Protein AF-A0A936VTV7-F1 (afdb_monomer)

Radius of gyration: 18.64 Å; Cα contacts (8 Å, |Δi|>4): 207; chains: 1; bounding box: 40×22×55 Å

Sequence (95 aa):
MFNGNSQLEIGSQFVGPGFIHPGAFGLRNDVWRKDARWIQQLNGNKLKLTGKYITERDNFSDAKSITTNMNQYGVDVDLNYSKFPQTRIMYYVSI

Mean predicted aligned error: 9.47 Å

Secondary structure (DSSP, 8-state):
----EEEEEEEEEEE-TT---TT-TTS---EEEEEEEEEEEETTTTEEEEEEEEEEEE--STTSS--EEEEEEEEEEEE--TTS--EEEEEEEE-

Foldseek 3Di:
DKPKDKDKDKDWDWQPPDPDDVVDVPDFRTKIKIKIKIWMATDNNQKIKIKIKMWMWTDPDPPDPDIDIKIKIKIKIWGDDPVDPIDIDIDMDMD

Nearest PDB structures (foldseek):
  4akr-assembly2_D  TM=4.094E-01  e=4.338E-01  Dictyostelium discoideum AX2
  3nb3-assembly1_A  TM=5.261E-01  e=3.598E+00  Escherichia coli K-12
  2hdf-assembly1_A  TM=6.043E-01  e=6.407E+00  Escherichia coli
  6oqh-assembly1_A  TM=4.944E-01  e=8.280E+00  Escherichia coli K-12

pLDDT: mean 79.79, std 16.38, range [46.16, 95.5]

Solvent-accessible surface area (backbone atoms only — not comparable to full-atom values): 5392 Å² total; per-residue (Å²): 133,85,56,58,51,76,46,80,46,76,49,74,49,76,42,56,85,78,63,76,48,96,90,46,88,87,59,93,39,20,38,44,36,39,39,40,36,40,38,40,29,31,72,81,61,29,38,34,42,33,44,38,39,36,41,38,38,37,47,77,54,88,89,50,97,68,67,48,74,42,40,36,43,33,44,36,44,36,40,44,46,101,92,50,77,71,45,73,49,77,48,76,51,76,86

Structure (mmCIF, N/CA/C/O backbone):
data_AF-A0A936VTV7-F1
#
_entry.id   AF-A0A936VTV7-F1
#
loop_
_atom_site.group_PDB
_atom_site.id
_atom_site.type_symbol
_atom_site.label_atom_id
_atom_site.label_alt_id
_atom_site.label_comp_id
_atom_site.label_asym_id
_atom_site.label_entity_id
_atom_site.label_seq_id
_atom_site.pdbx_PDB_ins_code
_atom_site.Cartn_x
_atom_site.Cartn_y
_atom_site.Cartn_z
_atom_site.occupancy
_atom_site.B_iso_or_equiv
_atom_site.auth_seq_id
_atom_site.auth_comp_id
_atom_site.auth_asym_id
_atom_site.auth_atom_id
_atom_site.pdbx_PDB_model_num
ATOM 1 N N . MET A 1 1 ? -9.152 -11.215 25.231 1.00 48.03 1 MET A N 1
ATOM 2 C CA . MET A 1 1 ? -8.728 -11.696 23.899 1.00 48.03 1 MET A CA 1
ATOM 3 C C . MET A 1 1 ? -9.182 -10.674 22.871 1.00 48.03 1 MET A C 1
ATOM 5 O O . MET A 1 1 ? -10.379 -10.443 22.762 1.00 48.03 1 MET A O 1
ATOM 9 N N . PHE A 1 2 ? -8.259 -9.985 22.199 1.00 55.19 2 PHE A N 1
ATOM 10 C CA . PHE A 1 2 ? -8.620 -9.077 21.108 1.00 55.19 2 PHE A CA 1
ATOM 11 C C . PHE A 1 2 ? -8.935 -9.926 19.871 1.00 55.19 2 PHE A C 1
ATOM 13 O O . PHE A 1 2 ? -8.030 -10.518 19.293 1.00 55.19 2 PHE A O 1
ATOM 20 N N . ASN A 1 3 ? -10.211 -10.017 19.487 1.00 67.38 3 ASN A N 1
ATOM 21 C CA . ASN A 1 3 ? -10.601 -10.619 18.211 1.00 67.38 3 ASN A CA 1
ATOM 22 C C . ASN A 1 3 ? -10.186 -9.666 17.089 1.00 67.38 3 ASN A C 1
ATOM 24 O O . ASN A 1 3 ? -10.860 -8.662 16.830 1.00 67.38 3 ASN A O 1
ATOM 28 N N . GLY A 1 4 ? -9.044 -9.966 16.477 1.00 78.00 4 GLY A N 1
ATOM 29 C CA . GLY A 1 4 ? -8.524 -9.262 15.317 1.00 78.00 4 GLY A CA 1
ATOM 30 C C . GLY A 1 4 ? -8.385 -10.196 14.122 1.00 78.00 4 GLY A C 1
ATOM 31 O O . GLY A 1 4 ? -8.074 -11.371 14.292 1.00 78.00 4 GLY A O 1
ATOM 32 N N . ASN A 1 5 ? -8.623 -9.665 12.924 1.00 88.88 5 ASN A N 1
ATOM 33 C CA . ASN A 1 5 ? -8.340 -10.342 11.662 1.00 88.88 5 ASN A CA 1
ATOM 34 C C . ASN A 1 5 ? -7.273 -9.543 10.911 1.00 88.88 5 ASN A C 1
ATOM 36 O O . ASN A 1 5 ? -7.369 -8.317 10.822 1.00 88.88 5 ASN A O 1
ATOM 40 N N . SER A 1 6 ? -6.266 -10.233 10.396 1.00 91.75 6 SER A N 1
ATOM 41 C CA . SER A 1 6 ? -5.150 -9.651 9.661 1.00 91.75 6 SER A CA 1
ATOM 42 C C . SER A 1 6 ? -5.131 -10.255 8.267 1.00 91.75 6 SER A C 1
ATOM 44 O O . SER A 1 6 ? -5.078 -11.473 8.120 1.00 91.75 6 SER A O 1
ATOM 46 N N . GLN A 1 7 ? -5.140 -9.409 7.245 1.00 93.00 7 GLN A N 1
ATOM 47 C CA . GLN A 1 7 ? -5.059 -9.826 5.854 1.00 93.00 7 GLN A CA 1
ATOM 48 C C . GLN A 1 7 ? -3.914 -9.088 5.168 1.00 93.00 7 GLN A C 1
ATOM 50 O O . GLN A 1 7 ? -3.794 -7.867 5.265 1.00 93.00 7 GLN A O 1
ATOM 55 N N . LEU A 1 8 ? -3.074 -9.840 4.462 1.00 93.06 8 LEU A N 1
ATOM 56 C CA . LEU A 1 8 ? -2.049 -9.306 3.578 1.00 93.06 8 LEU A CA 1
ATOM 57 C C . LEU A 1 8 ? -2.427 -9.664 2.144 1.00 93.06 8 LEU A C 1
ATOM 59 O O . LEU A 1 8 ? -2.681 -10.825 1.833 1.00 93.06 8 LEU A O 1
ATOM 63 N N . GLU A 1 9 ? -2.458 -8.665 1.279 1.00 92.81 9 GLU A N 1
ATOM 64 C CA . GLU A 1 9 ? -2.679 -8.818 -0.148 1.00 92.81 9 GLU A CA 1
ATOM 65 C C . GLU A 1 9 ? -1.471 -8.275 -0.894 1.00 92.81 9 GLU A C 1
ATOM 67 O O . GLU A 1 9 ? -0.991 -7.173 -0.619 1.00 92.81 9 GLU A O 1
ATOM 72 N N . ILE A 1 10 ? -0.983 -9.052 -1.850 1.00 93.25 10 ILE A N 1
ATOM 73 C CA . ILE A 1 10 ? 0.124 -8.668 -2.714 1.00 93.25 10 ILE A CA 1
ATOM 74 C C . ILE A 1 10 ? -0.357 -8.868 -4.145 1.00 93.25 10 ILE A C 1
ATOM 76 O O . ILE A 1 10 ? -0.879 -9.927 -4.487 1.00 93.25 10 ILE A O 1
ATOM 80 N N . GLY A 1 11 ? -0.202 -7.837 -4.964 1.00 90.94 11 GLY A N 1
ATOM 81 C CA . GLY A 1 11 ? -0.556 -7.830 -6.372 1.00 90.94 11 GLY A CA 1
ATOM 82 C C . GLY A 1 11 ? 0.629 -7.393 -7.217 1.00 90.94 11 GLY A C 1
ATOM 83 O O . GLY A 1 11 ? 1.473 -6.603 -6.794 1.00 90.94 11 GLY A O 1
ATOM 84 N N . SER A 1 12 ? 0.691 -7.901 -8.440 1.00 88.69 12 SER A N 1
ATOM 85 C CA . SER A 1 12 ? 1.547 -7.333 -9.471 1.00 88.69 12 SER A CA 1
ATOM 86 C C . SER A 1 12 ? 0.760 -7.257 -10.763 1.00 88.69 12 SER A C 1
ATOM 88 O O . SER A 1 12 ? 0.052 -8.194 -11.126 1.00 88.69 12 SER A O 1
ATOM 90 N N . GLN A 1 13 ? 0.884 -6.124 -11.436 1.00 84.00 13 GLN A N 1
ATOM 91 C CA . GLN A 1 13 ? 0.298 -5.878 -12.735 1.00 84.00 13 GLN A CA 1
ATOM 92 C C . GLN A 1 13 ? 1.418 -5.484 -13.689 1.00 84.00 13 GLN A C 1
ATOM 94 O O . GLN A 1 13 ? 2.266 -4.653 -13.370 1.00 84.00 13 GLN A O 1
ATOM 99 N N . PHE A 1 14 ? 1.426 -6.101 -14.861 1.00 78.12 14 PHE A N 1
ATOM 100 C CA . PHE A 1 14 ? 2.373 -5.789 -15.915 1.00 78.12 14 PHE A CA 1
ATOM 101 C C . PHE A 1 14 ? 1.603 -5.429 -17.177 1.00 78.12 14 PHE A C 1
ATOM 103 O O . PHE A 1 14 ? 0.759 -6.200 -17.636 1.00 78.12 14 PHE A O 1
ATOM 110 N N . VAL A 1 15 ? 1.895 -4.253 -17.718 1.00 72.62 15 VAL A N 1
ATOM 111 C CA . VAL A 1 15 ? 1.468 -3.826 -19.046 1.00 72.62 15 VAL A CA 1
ATOM 112 C C . VAL A 1 15 ? 2.708 -3.883 -19.925 1.00 72.62 15 VAL A C 1
ATOM 114 O O . VAL A 1 15 ? 3.691 -3.192 -19.658 1.00 72.62 15 VAL A O 1
ATOM 117 N N . GLY A 1 16 ? 2.691 -4.804 -20.888 1.00 61.22 16 GLY A N 1
ATOM 118 C CA . GLY A 1 16 ? 3.869 -5.160 -21.667 1.00 61.22 16 GLY A CA 1
ATOM 119 C C . GLY A 1 16 ? 4.193 -4.201 -22.814 1.00 61.22 16 GLY A C 1
ATOM 120 O O . GLY A 1 16 ? 3.313 -3.473 -23.282 1.00 61.22 16 GLY A O 1
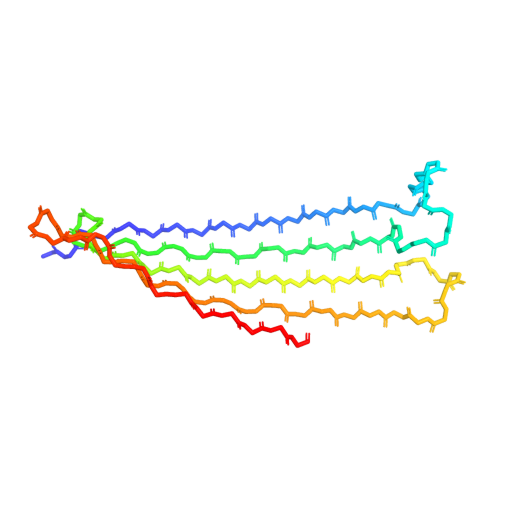ATOM 121 N N . PRO A 1 17 ? 5.444 -4.262 -23.309 1.00 56.28 17 PRO A N 1
ATOM 122 C CA . PRO A 1 17 ? 5.899 -3.472 -24.440 1.00 56.28 17 PRO A CA 1
ATOM 123 C C . PRO A 1 17 ? 5.078 -3.756 -25.691 1.00 56.28 17 PRO A C 1
ATOM 125 O O . PRO A 1 17 ? 5.027 -4.886 -26.171 1.00 56.28 17 PRO A O 1
ATOM 128 N N . GLY A 1 18 ? 4.434 -2.712 -26.218 1.00 51.94 18 GLY A N 1
ATOM 129 C CA . GLY A 1 18 ? 3.680 -2.778 -27.474 1.00 51.94 18 GLY A CA 1
ATOM 130 C C . GLY A 1 18 ? 2.165 -2.596 -27.367 1.00 51.94 18 GLY A C 1
ATOM 131 O O . GLY A 1 18 ? 1.476 -2.813 -28.363 1.00 51.94 18 GLY A O 1
ATOM 132 N N . PHE A 1 19 ? 1.619 -2.164 -26.222 1.00 50.47 19 PHE A N 1
ATOM 133 C CA . PHE A 1 19 ? 0.204 -1.778 -26.148 1.00 50.47 19 PHE A CA 1
ATOM 134 C C . PHE A 1 19 ? -0.046 -0.465 -26.917 1.00 50.47 19 PHE A C 1
ATOM 136 O O . PHE A 1 19 ? -0.014 0.628 -26.360 1.00 50.47 19 PHE A O 1
ATOM 143 N N . ILE A 1 20 ? -0.254 -0.558 -28.233 1.00 53.44 20 ILE A N 1
ATOM 144 C CA . ILE A 1 20 ? -0.611 0.575 -29.095 1.00 53.44 20 ILE A CA 1
ATOM 145 C C . ILE A 1 20 ? -2.126 0.768 -28.997 1.00 53.44 20 ILE A C 1
ATOM 147 O O . ILE A 1 20 ? -2.897 0.133 -29.713 1.00 53.44 20 ILE A O 1
ATOM 151 N N . HIS A 1 21 ? -2.575 1.639 -28.094 1.00 50.47 21 HIS A N 1
ATOM 152 C CA . HIS A 1 21 ? -3.967 2.079 -28.110 1.00 50.47 21 HIS A CA 1
ATOM 153 C C . HIS A 1 21 ? -4.159 3.065 -29.284 1.00 50.47 21 HIS A C 1
ATOM 155 O O . HIS A 1 21 ? -3.402 4.036 -29.377 1.00 50.47 21 HIS A O 1
ATOM 161 N N . PRO A 1 22 ? -5.160 2.879 -30.170 1.00 54.78 22 PRO A N 1
ATOM 162 C CA . PRO A 1 22 ? -5.328 3.690 -31.386 1.00 54.78 22 PRO A CA 1
ATOM 163 C C . PRO A 1 22 ? -5.585 5.184 -31.119 1.00 54.78 22 PRO A C 1
ATOM 165 O O . PRO A 1 22 ? -5.450 5.999 -32.024 1.00 54.78 22 PRO A O 1
ATOM 168 N N . GLY A 1 23 ? -5.912 5.558 -29.877 1.00 55.12 23 GLY A N 1
ATOM 169 C CA . GLY A 1 23 ? -6.034 6.953 -29.428 1.00 55.12 23 GLY A CA 1
ATOM 170 C C . GLY A 1 23 ? -4.829 7.522 -28.660 1.00 55.12 23 GLY A C 1
ATOM 171 O O . GLY A 1 23 ? -4.920 8.641 -28.172 1.00 55.12 23 GLY A O 1
ATOM 172 N N . ALA A 1 24 ? -3.736 6.770 -28.489 1.00 50.88 24 ALA A N 1
ATOM 173 C CA . ALA A 1 24 ? -2.628 7.119 -27.589 1.00 50.88 24 ALA A CA 1
ATOM 174 C C . ALA A 1 24 ? -1.247 6.867 -28.225 1.00 50.88 24 ALA A C 1
ATOM 176 O O . ALA A 1 24 ? -0.366 6.246 -27.625 1.00 50.88 24 ALA A 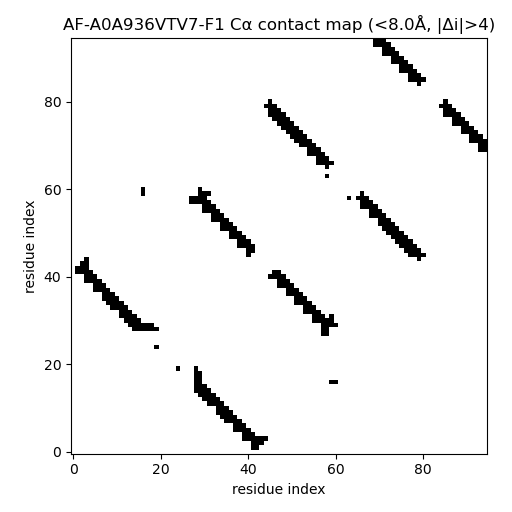O 1
ATOM 177 N N . PHE A 1 25 ? -1.042 7.348 -29.454 1.00 46.16 25 PHE A N 1
ATOM 178 C CA . PHE A 1 25 ? 0.281 7.349 -30.083 1.00 46.16 25 PHE A CA 1
ATOM 179 C C . PHE A 1 25 ? 1.263 8.182 -29.238 1.00 46.16 25 PHE A C 1
ATOM 181 O O . PHE A 1 25 ? 1.118 9.395 -29.119 1.00 46.16 25 PHE A O 1
ATOM 188 N N . GLY A 1 26 ? 2.260 7.523 -28.635 1.00 51.31 26 GLY A N 1
ATOM 189 C CA . GLY A 1 26 ? 3.344 8.165 -27.877 1.00 51.31 26 GLY A CA 1
ATOM 190 C C . GLY A 1 26 ? 3.239 8.109 -26.346 1.00 51.31 26 GLY A C 1
ATOM 191 O O . GLY A 1 26 ? 4.212 8.468 -25.676 1.00 51.31 26 GLY A O 1
ATOM 192 N N . LEU A 1 27 ? 2.130 7.622 -25.777 1.00 51.44 27 LEU A N 1
ATOM 193 C CA . LEU A 1 27 ? 1.970 7.499 -24.321 1.00 51.44 27 LEU A CA 1
ATOM 194 C C . LEU A 1 27 ? 2.785 6.330 -23.725 1.00 51.44 27 LEU A C 1
ATOM 196 O O . LEU A 1 27 ? 3.357 5.502 -24.436 1.00 51.44 27 LEU A O 1
ATOM 200 N N . ARG A 1 28 ? 2.967 6.361 -22.398 1.00 53.25 28 ARG A N 1
ATOM 201 C CA . ARG A 1 28 ? 3.725 5.371 -21.612 1.00 53.25 28 ARG A CA 1
ATOM 202 C C . ARG A 1 28 ? 2.988 4.028 -21.652 1.00 53.25 28 ARG A C 1
ATOM 204 O O . ARG A 1 28 ? 1.965 3.887 -20.994 1.00 53.25 28 ARG A O 1
ATOM 211 N N . ASN A 1 29 ? 3.495 3.071 -22.427 1.00 60.00 29 ASN A N 1
ATOM 212 C CA . ASN A 1 29 ? 2.795 1.806 -22.695 1.00 60.00 29 ASN A CA 1
ATOM 213 C C . ASN A 1 29 ? 3.360 0.614 -21.908 1.00 60.00 29 ASN A C 1
ATOM 215 O O . ASN A 1 29 ? 2.770 -0.461 -21.940 1.00 60.00 29 ASN A O 1
ATOM 219 N N . ASP A 1 30 ? 4.454 0.822 -21.171 1.00 68.88 30 ASP A N 1
ATOM 220 C CA . ASP A 1 30 ? 5.173 -0.237 -20.470 1.00 68.88 30 ASP A CA 1
ATOM 221 C C . ASP A 1 30 ? 5.199 0.132 -18.994 1.00 68.88 30 ASP A C 1
ATOM 223 O O . ASP A 1 30 ? 5.980 0.997 -18.585 1.00 68.88 30 ASP A O 1
ATOM 227 N N . VAL A 1 31 ? 4.321 -0.486 -18.210 1.00 75.06 31 VAL A N 1
ATOM 228 C CA . VAL A 1 31 ? 4.193 -0.197 -16.781 1.00 75.06 31 VAL A CA 1
ATOM 229 C C . VAL A 1 31 ? 4.268 -1.501 -16.020 1.00 75.06 31 VAL A C 1
ATOM 231 O O . VAL A 1 31 ? 3.465 -2.414 -16.223 1.00 75.06 31 VAL A O 1
ATOM 234 N N . TRP A 1 32 ? 5.225 -1.579 -15.105 1.00 81.81 32 TRP A N 1
ATOM 235 C CA . TRP A 1 32 ? 5.242 -2.616 -14.094 1.00 81.81 32 TRP A CA 1
ATOM 236 C C . TRP A 1 32 ? 4.823 -2.029 -12.762 1.00 81.81 32 TRP A C 1
ATOM 238 O O . TRP A 1 32 ? 5.507 -1.181 -12.193 1.00 81.81 32 TRP A O 1
ATOM 248 N N . ARG A 1 33 ? 3.703 -2.519 -12.253 1.00 86.56 33 ARG A N 1
ATOM 249 C CA . ARG A 1 33 ? 3.143 -2.125 -10.976 1.00 86.56 33 ARG A CA 1
ATOM 250 C C . ARG A 1 33 ? 3.199 -3.289 -10.000 1.00 86.56 33 ARG A C 1
ATOM 252 O O . ARG A 1 33 ? 2.887 -4.435 -10.341 1.00 86.56 33 ARG A O 1
ATOM 259 N N . LYS A 1 34 ? 3.570 -2.997 -8.760 1.00 91.12 34 LYS A N 1
ATOM 260 C CA . LYS A 1 34 ? 3.356 -3.896 -7.627 1.00 91.12 34 LYS A CA 1
ATOM 261 C C . LYS A 1 34 ? 2.562 -3.171 -6.565 1.00 91.12 34 LYS A C 1
ATOM 263 O O . LYS A 1 34 ? 2.865 -2.029 -6.235 1.00 91.12 34 LYS A O 1
ATOM 268 N N . ASP A 1 35 ? 1.598 -3.874 -6.003 1.00 92.56 35 ASP A N 1
ATOM 269 C CA . ASP A 1 35 ? 0.757 -3.409 -4.918 1.00 92.56 35 ASP A CA 1
ATOM 270 C C . ASP A 1 35 ? 0.969 -4.332 -3.717 1.00 92.56 35 ASP A C 1
ATOM 272 O O . ASP A 1 35 ? 0.925 -5.554 -3.835 1.00 92.56 35 ASP A O 1
ATOM 276 N N . ALA A 1 36 ? 1.175 -3.755 -2.544 1.00 93.81 36 ALA A N 1
ATOM 277 C CA . ALA A 1 36 ? 1.113 -4.456 -1.275 1.00 93.81 36 ALA A CA 1
ATOM 278 C C . ALA A 1 36 ? 0.101 -3.741 -0.385 1.00 93.81 36 ALA A C 1
ATOM 280 O O . ALA A 1 36 ? 0.133 -2.519 -0.222 1.00 93.81 36 ALA A O 1
ATOM 281 N N . ARG A 1 37 ? -0.825 -4.504 0.186 1.00 94.44 37 ARG A N 1
ATOM 282 C CA . ARG A 1 37 ? -1.882 -3.988 1.046 1.00 94.44 37 ARG A CA 1
ATOM 283 C C . ARG A 1 37 ? -1.989 -4.847 2.290 1.00 94.44 37 ARG A C 1
ATOM 285 O O . ARG A 1 37 ? -2.234 -6.044 2.212 1.00 94.44 37 ARG A O 1
ATOM 292 N N . TRP A 1 38 ? -1.839 -4.219 3.442 1.00 95.50 38 TRP A N 1
ATOM 293 C CA . TRP A 1 38 ? -2.045 -4.841 4.740 1.00 95.50 38 TRP A CA 1
ATOM 294 C C . TRP A 1 38 ? -3.321 -4.287 5.359 1.00 95.50 38 TRP A C 1
ATOM 296 O O . TRP A 1 38 ? -3.513 -3.075 5.389 1.00 95.50 38 TRP A O 1
ATOM 306 N N . ILE A 1 39 ? -4.198 -5.164 5.833 1.00 94.44 39 ILE A N 1
ATOM 307 C CA . ILE A 1 39 ? -5.464 -4.818 6.473 1.00 94.44 39 ILE A CA 1
ATOM 308 C C . ILE A 1 39 ? -5.493 -5.481 7.845 1.00 94.44 39 ILE A C 1
ATOM 310 O O . ILE A 1 39 ? -5.378 -6.698 7.958 1.00 94.44 39 ILE A O 1
ATOM 314 N N . GLN A 1 40 ? -5.715 -4.687 8.883 1.00 93.44 40 GLN A N 1
ATOM 315 C CA . GLN A 1 40 ? -5.921 -5.156 10.243 1.00 93.44 40 GLN A CA 1
ATOM 316 C C . GLN A 1 40 ? -7.286 -4.698 10.731 1.00 93.44 40 GLN A C 1
ATOM 318 O O . GLN A 1 40 ? -7.534 -3.506 10.885 1.00 93.44 40 GLN A O 1
ATOM 323 N N . GLN A 1 41 ? -8.161 -5.647 11.023 1.00 93.44 41 GLN A N 1
ATOM 324 C CA . GLN A 1 41 ? -9.428 -5.408 11.697 1.00 93.44 41 GLN A CA 1
ATOM 325 C C . GLN A 1 41 ? -9.275 -5.769 13.170 1.00 93.44 41 GLN A C 1
ATOM 327 O O . GLN A 1 41 ? -8.710 -6.809 13.505 1.00 93.44 41 GLN A O 1
ATOM 332 N N . LEU A 1 42 ? -9.782 -4.917 14.051 1.00 90.88 42 LEU A N 1
ATOM 333 C CA . LEU A 1 42 ? -9.780 -5.099 15.499 1.00 90.88 42 LEU A CA 1
ATOM 334 C C . LEU A 1 42 ? -11.199 -4.899 16.040 1.00 90.88 42 LEU A C 1
ATOM 336 O O . LEU A 1 42 ? -12.024 -4.193 15.451 1.00 90.88 42 LEU A O 1
ATOM 340 N N . ASN A 1 43 ? -11.481 -5.519 17.186 1.00 88.25 43 ASN A N 1
ATOM 341 C CA . ASN A 1 43 ? -12.740 -5.376 17.923 1.00 88.25 43 ASN A CA 1
ATOM 342 C C . ASN A 1 43 ? -13.992 -5.713 17.094 1.00 88.25 43 ASN A C 1
ATOM 344 O O . ASN A 1 43 ? -14.997 -5.007 17.181 1.00 88.25 43 ASN A O 1
ATOM 348 N N . GLY A 1 44 ? -13.941 -6.780 16.290 1.00 83.75 44 GLY A N 1
ATOM 349 C CA . GLY A 1 44 ? -15.080 -7.187 15.457 1.00 83.75 44 GLY A CA 1
ATOM 350 C C . GLY A 1 44 ? -15.400 -6.175 14.353 1.00 83.75 44 GLY A C 1
ATOM 351 O O . GLY A 1 44 ? -16.561 -5.833 14.160 1.00 83.75 44 GLY A O 1
ATOM 352 N N . ASN A 1 45 ? -14.363 -5.690 13.657 1.00 83.88 45 ASN A N 1
ATOM 353 C CA . ASN A 1 45 ? -14.441 -4.736 12.541 1.00 83.88 45 ASN A CA 1
ATOM 354 C C . ASN A 1 45 ? -14.821 -3.291 12.931 1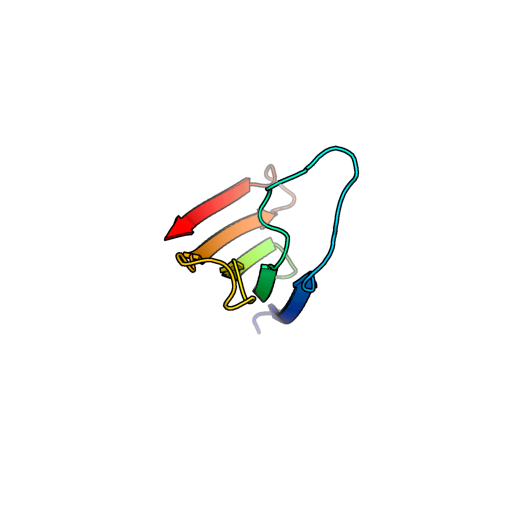.00 83.88 45 ASN A C 1
ATOM 356 O O . ASN A 1 45 ? -15.210 -2.504 12.072 1.00 83.88 45 ASN A O 1
ATOM 360 N N . LYS A 1 46 ? -14.686 -2.927 14.214 1.00 89.69 46 LYS A N 1
ATOM 361 C CA . LYS A 1 46 ? -14.917 -1.548 14.683 1.00 89.69 46 LYS A CA 1
ATOM 362 C C . LYS A 1 46 ? -13.765 -0.603 14.380 1.00 89.69 46 LYS A C 1
ATOM 364 O O . LYS A 1 46 ? -13.971 0.594 14.231 1.00 89.69 46 LYS A O 1
ATOM 369 N N . LEU A 1 47 ? -12.555 -1.142 14.341 1.00 91.38 47 LEU A N 1
ATOM 370 C CA . LEU A 1 47 ? -11.358 -0.423 13.943 1.00 91.38 47 LEU A CA 1
ATOM 371 C C . LEU A 1 47 ? -10.724 -1.211 12.809 1.00 91.38 47 LEU A C 1
ATOM 373 O O . LEU A 1 47 ? -10.414 -2.392 12.979 1.00 91.38 47 LEU A O 1
ATOM 377 N N . LYS A 1 48 ? -10.535 -0.564 11.666 1.00 93.81 48 LYS A N 1
ATOM 378 C CA . LYS A 1 48 ? -9.817 -1.123 10.532 1.00 93.81 48 LYS A CA 1
ATOM 379 C C . LYS A 1 48 ? -8.656 -0.201 10.187 1.00 93.81 48 LYS A C 1
ATOM 381 O O . LYS A 1 48 ? -8.846 0.972 9.898 1.00 93.81 48 LYS A O 1
ATOM 386 N N . LEU A 1 49 ? -7.455 -0.756 10.222 1.00 93.69 49 LEU A N 1
ATOM 387 C CA . LEU A 1 49 ? -6.231 -0.111 9.770 1.00 93.69 49 LEU A CA 1
ATOM 388 C C . LEU A 1 49 ? -5.855 -0.719 8.427 1.00 93.69 49 LEU A C 1
ATOM 390 O O . LEU A 1 49 ? -5.869 -1.940 8.277 1.00 93.69 49 LEU A O 1
ATOM 394 N N . THR A 1 50 ? -5.533 0.117 7.451 1.00 95.12 50 THR A N 1
ATOM 395 C CA . THR A 1 50 ? -5.072 -0.327 6.139 1.00 95.12 50 THR A CA 1
ATOM 396 C C . THR A 1 50 ? -3.772 0.382 5.798 1.00 95.12 50 THR A C 1
ATOM 398 O O . THR A 1 50 ? -3.737 1.603 5.700 1.00 95.12 50 THR A O 1
ATOM 401 N N . GLY A 1 51 ? -2.704 -0.384 5.601 1.00 94.81 51 GLY A N 1
ATOM 402 C CA . GLY A 1 51 ? -1.463 0.088 4.997 1.00 94.81 51 GLY A CA 1
ATOM 403 C C . GLY A 1 51 ? -1.447 -0.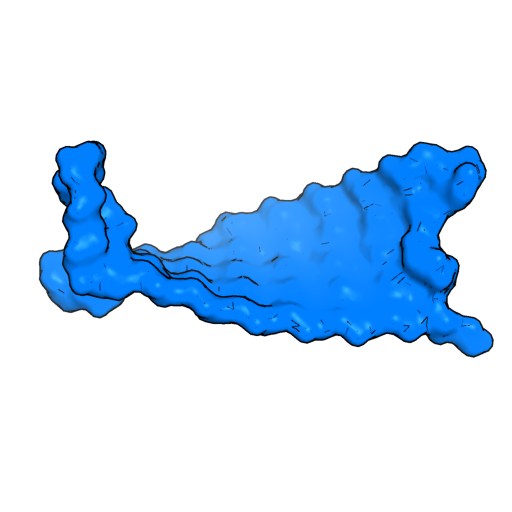266 3.515 1.00 94.81 51 GLY A C 1
ATOM 404 O O . GLY A 1 51 ? -1.799 -1.385 3.141 1.00 94.81 51 GLY A O 1
ATOM 405 N N . LYS A 1 52 ? -1.045 0.675 2.664 1.00 94.75 52 LYS A N 1
ATOM 406 C CA . LYS A 1 52 ? -0.913 0.486 1.220 1.00 94.75 52 LYS A CA 1
ATOM 407 C C . LYS A 1 52 ? 0.469 0.936 0.768 1.00 94.75 52 LYS A C 1
ATOM 409 O O . LYS A 1 52 ? 0.922 2.018 1.129 1.00 94.75 52 LYS A O 1
ATOM 414 N N . TYR A 1 53 ? 1.098 0.123 -0.058 1.00 93.12 53 TYR A N 1
ATOM 415 C CA . TYR A 1 53 ? 2.321 0.449 -0.766 1.00 93.12 53 TYR A CA 1
ATOM 416 C C . TYR A 1 53 ? 2.138 0.085 -2.234 1.00 93.12 53 TYR A C 1
ATOM 418 O O . TYR A 1 53 ? 1.691 -1.016 -2.549 1.00 93.12 53 TYR A O 1
ATOM 426 N N . ILE A 1 54 ? 2.446 1.016 -3.126 1.00 91.75 54 ILE A N 1
ATOM 427 C CA . ILE A 1 54 ? 2.422 0.803 -4.568 1.00 91.75 54 ILE A CA 1
ATOM 428 C C . ILE A 1 54 ? 3.769 1.245 -5.103 1.00 91.75 54 ILE A C 1
ATOM 430 O O . ILE A 1 54 ? 4.255 2.316 -4.753 1.00 91.75 54 ILE A O 1
ATOM 434 N N . THR A 1 55 ? 4.366 0.438 -5.963 1.00 90.19 55 THR A N 1
ATOM 435 C CA . THR A 1 55 ? 5.530 0.844 -6.742 1.00 90.19 55 THR A CA 1
ATOM 436 C C . THR A 1 55 ? 5.211 0.647 -8.209 1.00 90.19 55 THR A C 1
ATOM 438 O O . THR A 1 55 ? 4.736 -0.415 -8.615 1.00 90.19 55 THR A O 1
ATOM 441 N N . GLU A 1 56 ? 5.413 1.698 -8.986 1.00 85.31 56 GLU A N 1
ATOM 442 C CA . GLU A 1 56 ? 5.191 1.733 -10.420 1.00 85.31 56 GLU A CA 1
ATOM 443 C C . GLU A 1 56 ? 6.513 2.081 -11.094 1.00 85.31 56 GLU A C 1
ATOM 445 O O . GLU A 1 56 ? 7.202 3.031 -10.719 1.00 85.31 56 GLU A O 1
ATOM 450 N N . ARG A 1 57 ? 6.888 1.270 -12.077 1.00 80.12 57 ARG A N 1
ATOM 451 C CA . ARG A 1 57 ? 8.034 1.504 -12.942 1.00 80.12 57 ARG A CA 1
ATOM 452 C C . ARG A 1 57 ? 7.532 1.633 -14.366 1.00 80.12 57 ARG A C 1
ATOM 454 O O . ARG A 1 57 ? 6.992 0.673 -14.916 1.00 80.12 57 ARG A O 1
ATOM 461 N N . ASP A 1 58 ? 7.791 2.790 -14.952 1.00 74.75 58 ASP A N 1
ATOM 462 C CA . ASP A 1 58 ? 7.446 3.096 -16.334 1.00 74.75 58 ASP A CA 1
ATOM 463 C C . ASP A 1 58 ? 8.652 2.912 -17.258 1.00 74.75 58 ASP A C 1
ATOM 465 O O . ASP A 1 58 ? 9.794 3.127 -16.847 1.00 74.75 58 ASP A O 1
ATOM 469 N N . ASN A 1 59 ? 8.377 2.626 -18.534 1.00 63.53 59 ASN A N 1
ATOM 470 C CA . ASN A 1 59 ? 9.355 2.540 -19.626 1.00 63.53 59 ASN A CA 1
ATOM 471 C C . ASN A 1 59 ? 10.385 1.422 -19.412 1.00 63.53 59 ASN A C 1
ATOM 473 O O . ASN A 1 59 ? 11.579 1.668 -19.251 1.00 63.53 59 ASN A O 1
ATOM 477 N N . PHE A 1 60 ? 9.897 0.179 -19.415 1.00 55.97 60 PHE A N 1
ATOM 478 C CA . PHE A 1 60 ? 10.739 -1.017 -19.334 1.00 55.97 60 PHE A CA 1
ATOM 479 C C . PHE A 1 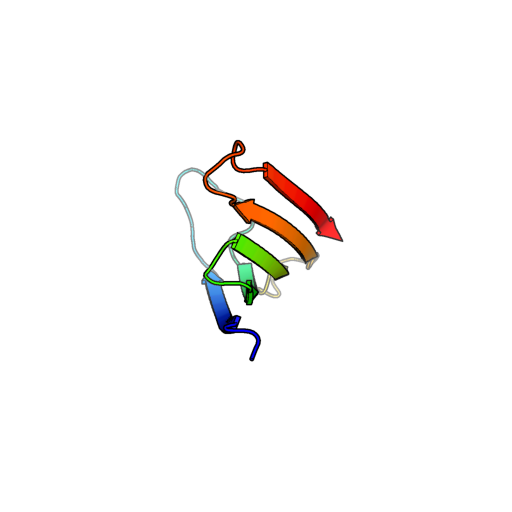60 ? 11.505 -1.307 -20.642 1.00 55.97 60 PHE A C 1
ATOM 481 O O . PHE A 1 60 ? 12.481 -2.048 -20.620 1.00 55.97 60 PHE A O 1
ATOM 488 N N . SER A 1 61 ? 11.074 -0.742 -21.776 1.00 53.34 61 SER A N 1
ATOM 489 C CA . SER A 1 61 ? 11.771 -0.853 -23.060 1.00 53.34 61 SER A CA 1
ATOM 490 C C . SER A 1 61 ? 12.945 0.130 -23.163 1.00 53.34 61 SER A C 1
ATOM 492 O O . SER A 1 61 ? 12.752 1.347 -23.094 1.00 53.34 61 SER A O 1
ATOM 494 N N . ASP A 1 62 ? 14.144 -0.406 -23.422 1.00 52.50 62 ASP A N 1
ATOM 495 C CA . ASP A 1 62 ? 15.414 0.317 -23.634 1.00 52.50 62 ASP A CA 1
ATOM 496 C C . ASP A 1 62 ? 15.364 1.374 -24.760 1.00 52.50 62 ASP A C 1
ATOM 498 O O . ASP A 1 62 ? 16.282 2.177 -24.922 1.00 5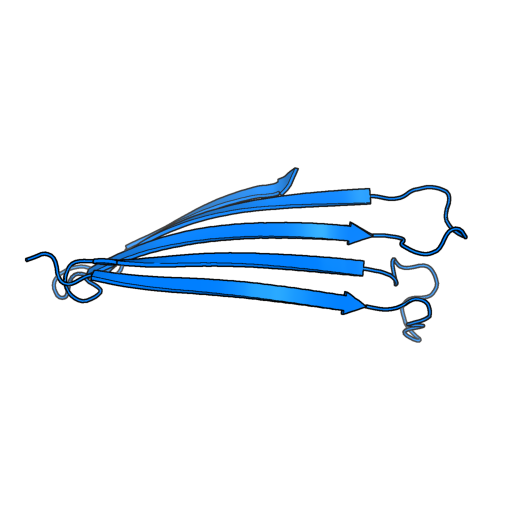2.50 62 ASP A O 1
ATOM 502 N N . ALA A 1 63 ? 14.286 1.410 -25.552 1.00 52.22 63 ALA A N 1
ATOM 503 C CA . ALA A 1 63 ? 14.086 2.381 -26.624 1.00 52.22 63 ALA A CA 1
ATOM 504 C C . ALA A 1 63 ? 13.777 3.812 -26.131 1.00 52.22 63 ALA A C 1
ATOM 506 O O . ALA A 1 63 ? 13.794 4.748 -26.934 1.00 52.22 63 ALA A O 1
ATOM 507 N N . LYS A 1 64 ? 13.474 4.018 -24.838 1.00 52.81 64 LYS A N 1
ATOM 508 C CA . LYS A 1 64 ? 13.202 5.349 -24.265 1.00 52.81 64 LYS A CA 1
ATOM 509 C C . LYS A 1 64 ? 14.241 5.721 -23.202 1.00 52.81 64 LYS A C 1
ATOM 511 O O . LYS A 1 64 ? 14.401 5.037 -22.205 1.00 52.81 64 LYS A O 1
ATOM 516 N N . SER A 1 65 ? 14.868 6.885 -23.386 1.00 55.06 65 SER A N 1
ATOM 517 C CA . SER A 1 65 ? 15.980 7.418 -22.572 1.00 55.06 65 SER A CA 1
ATOM 518 C C . SER A 1 65 ? 15.643 7.719 -21.094 1.00 55.06 65 SER A C 1
ATOM 520 O O . SER A 1 65 ? 16.537 7.960 -20.289 1.00 55.06 65 SER A O 1
ATOM 522 N N . ILE A 1 66 ? 14.359 7.737 -20.708 1.00 59.16 66 ILE A N 1
ATOM 523 C CA . ILE A 1 66 ? 13.925 8.177 -19.372 1.00 59.16 66 ILE A CA 1
ATOM 524 C C . ILE A 1 66 ? 13.013 7.125 -18.738 1.00 59.16 66 ILE A C 1
ATOM 526 O O . ILE A 1 66 ? 11.843 6.999 -19.102 1.00 59.16 66 ILE A O 1
ATOM 530 N N . THR A 1 67 ? 13.535 6.411 -17.745 1.00 68.44 67 THR A N 1
ATOM 531 C CA . THR A 1 67 ? 12.763 5.565 -16.825 1.00 68.44 67 THR A CA 1
ATOM 532 C C . THR A 1 67 ? 12.241 6.420 -15.672 1.00 68.44 67 THR A C 1
ATOM 534 O O . THR A 1 67 ? 12.962 7.264 -15.138 1.00 68.44 67 THR A O 1
ATOM 537 N N . THR A 1 68 ? 10.995 6.206 -15.253 1.00 74.56 68 THR A N 1
ATOM 538 C CA . THR A 1 68 ? 10.438 6.858 -14.059 1.00 74.56 68 THR A CA 1
ATOM 539 C C . THR A 1 68 ? 9.978 5.788 -13.088 1.00 74.56 68 THR A C 1
ATOM 541 O O . THR A 1 68 ? 9.258 4.871 -13.472 1.00 74.56 68 THR A O 1
ATOM 544 N N . ASN A 1 69 ? 10.418 5.899 -11.837 1.00 80.62 69 ASN A N 1
ATOM 545 C CA . ASN A 1 69 ? 9.899 5.091 -10.743 1.00 80.62 69 ASN A CA 1
ATOM 546 C C . ASN A 1 69 ? 9.013 5.997 -9.891 1.00 80.62 69 ASN A C 1
ATOM 548 O O . ASN A 1 69 ? 9.448 7.087 -9.529 1.00 80.62 69 ASN A O 1
ATOM 552 N N . MET A 1 70 ? 7.809 5.539 -9.579 1.00 85.38 70 MET A N 1
ATOM 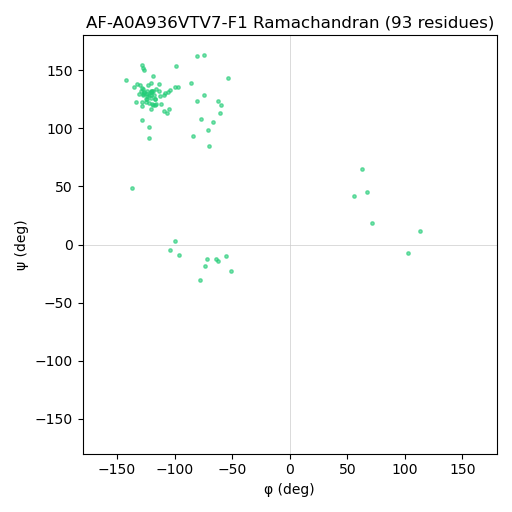553 C CA . MET A 1 70 ? 6.896 6.195 -8.654 1.00 85.38 70 MET A CA 1
ATOM 554 C C . MET A 1 70 ? 6.599 5.235 -7.509 1.00 85.38 70 MET A C 1
ATOM 556 O O . MET A 1 70 ? 6.254 4.074 -7.724 1.00 85.38 70 MET A O 1
ATOM 560 N N . ASN A 1 71 ? 6.712 5.720 -6.281 1.00 90.44 71 ASN A N 1
ATOM 561 C CA . ASN A 1 71 ? 6.350 4.983 -5.083 1.00 90.44 71 ASN A CA 1
ATOM 562 C C . ASN A 1 71 ? 5.213 5.710 -4.375 1.00 90.44 71 ASN A C 1
ATOM 564 O O . ASN A 1 71 ? 5.323 6.883 -4.035 1.00 90.44 71 ASN A O 1
ATOM 568 N N . GLN A 1 72 ? 4.120 5.005 -4.117 1.00 91.44 72 GLN A N 1
ATOM 569 C CA . GLN A 1 72 ? 2.988 5.529 -3.370 1.00 91.44 72 GLN A CA 1
ATOM 570 C C . GLN A 1 72 ? 2.861 4.788 -2.047 1.00 91.44 72 GLN A C 1
ATOM 572 O O . GLN A 1 72 ? 2.862 3.557 -1.997 1.00 91.44 72 GLN A O 1
ATOM 577 N N . TYR A 1 73 ? 2.697 5.546 -0.973 1.00 93.00 73 TYR A N 1
ATOM 578 C CA . TYR A 1 73 ? 2.452 5.037 0.366 1.00 93.00 73 TYR A CA 1
ATOM 579 C C . TYR A 1 73 ? 1.120 5.586 0.852 1.00 93.00 73 TYR A C 1
ATOM 581 O O . TYR A 1 73 ? 0.792 6.751 0.631 1.00 93.00 73 TYR A O 1
ATOM 589 N N . GLY A 1 74 ? 0.337 4.741 1.508 1.00 93.94 74 GLY A N 1
ATOM 590 C CA . GLY A 1 74 ? -0.971 5.109 2.016 1.00 93.94 74 GLY A CA 1
ATOM 591 C C . GLY A 1 74 ? -1.258 4.466 3.356 1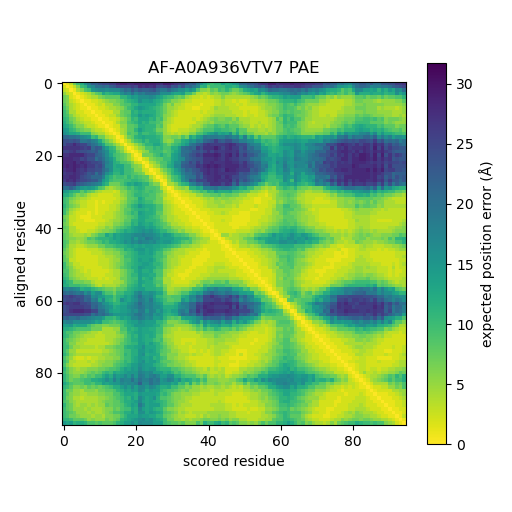.00 93.94 74 GLY A C 1
ATOM 592 O O . GLY A 1 74 ? -0.936 3.299 3.575 1.00 93.94 74 GLY A O 1
ATOM 593 N N . VAL A 1 75 ? -1.902 5.222 4.234 1.00 94.44 75 VAL A N 1
ATOM 594 C CA . VAL A 1 75 ? -2.455 4.716 5.487 1.00 94.44 75 VAL A CA 1
ATOM 595 C C . VAL A 1 75 ? -3.905 5.165 5.580 1.00 94.44 75 VAL A C 1
ATOM 597 O O . VAL A 1 75 ? -4.226 6.326 5.338 1.00 94.44 75 VAL A O 1
ATOM 600 N N . ASP A 1 76 ? -4.782 4.232 5.915 1.00 94.75 76 ASP A N 1
ATOM 601 C CA . ASP A 1 76 ? -6.209 4.462 6.109 1.00 94.75 76 ASP A CA 1
ATOM 602 C C . ASP A 1 76 ? -6.618 3.902 7.476 1.00 94.75 76 ASP A C 1
ATOM 604 O O . ASP A 1 76 ? -6.272 2.771 7.837 1.00 94.75 76 ASP A O 1
ATOM 608 N N . VAL A 1 77 ? -7.310 4.734 8.249 1.00 94.25 77 VAL A N 1
ATOM 609 C CA . VAL A 1 77 ? -7.921 4.385 9.527 1.00 94.25 77 VAL A CA 1
ATOM 610 C C . VAL A 1 77 ? -9.426 4.554 9.394 1.00 94.25 77 VAL A C 1
ATOM 612 O O . VAL A 1 77 ? -9.925 5.654 9.161 1.00 94.25 77 VAL A O 1
ATOM 615 N N . ASP A 1 78 ? -10.150 3.464 9.606 1.00 94.56 78 ASP A N 1
ATOM 616 C CA . ASP A 1 78 ? -11.600 3.392 9.495 1.00 94.56 78 ASP A CA 1
ATOM 617 C C . ASP A 1 78 ? -12.197 2.978 10.848 1.00 94.56 78 ASP A C 1
ATOM 619 O O . ASP A 1 78 ? -11.847 1.940 11.425 1.00 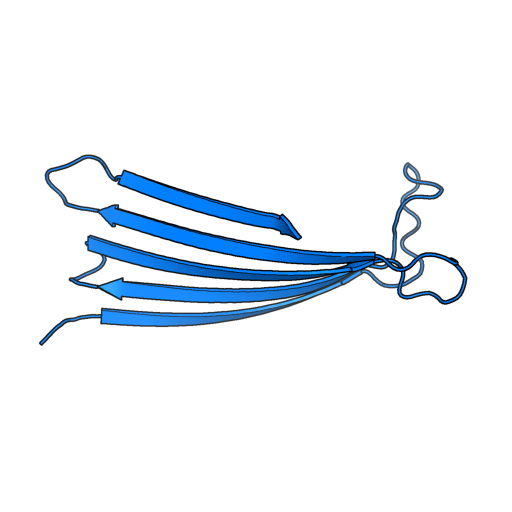94.56 78 ASP A O 1
ATOM 623 N N . LEU A 1 79 ? -13.061 3.840 11.380 1.00 93.38 79 LEU A N 1
ATOM 624 C CA . LEU A 1 79 ? -13.763 3.678 12.644 1.00 93.38 79 LEU A CA 1
ATOM 625 C C . LEU A 1 79 ? -15.240 3.418 12.361 1.00 93.38 79 LEU A C 1
ATOM 627 O O . LEU A 1 79 ? -15.961 4.297 11.891 1.00 93.38 79 LEU A O 1
ATOM 631 N N . ASN A 1 80 ? -15.699 2.221 12.713 1.00 91.69 80 ASN A N 1
ATOM 632 C CA . ASN A 1 80 ? -17.068 1.773 12.505 1.00 91.69 80 ASN A CA 1
ATOM 633 C C . ASN A 1 80 ? -17.711 1.362 13.837 1.00 91.69 80 ASN A C 1
ATOM 635 O O . ASN A 1 80 ? -17.621 0.219 14.286 1.00 91.69 80 ASN A O 1
ATOM 639 N N . TYR A 1 81 ? -18.373 2.311 14.495 1.00 89.25 81 TYR A N 1
ATOM 640 C CA . TYR A 1 81 ? -19.136 2.051 15.712 1.00 89.25 81 TYR A CA 1
ATOM 641 C C . TYR A 1 81 ? -20.624 2.164 15.407 1.00 89.25 81 TYR A C 1
ATOM 643 O O . TYR A 1 81 ? -21.066 3.199 14.944 1.00 89.25 81 TYR A O 1
ATOM 651 N N . SER A 1 82 ? -21.426 1.162 15.775 1.00 85.31 82 SER A N 1
ATOM 652 C CA . SER A 1 82 ? -22.879 1.139 15.505 1.00 85.31 82 SER A CA 1
ATOM 653 C C . SER A 1 82 ? -23.660 2.396 15.937 1.00 85.31 82 SER A C 1
ATOM 655 O O . SER A 1 82 ? -24.754 2.612 15.430 1.00 85.31 82 SER A O 1
ATOM 657 N N . LYS A 1 83 ? -23.147 3.189 16.890 1.00 89.00 83 LYS A N 1
ATOM 658 C CA . LYS A 1 83 ? -23.796 4.406 17.407 1.00 89.00 83 LYS A CA 1
ATOM 659 C C . LYS A 1 83 ? -23.313 5.707 16.754 1.00 89.00 83 LYS A C 1
ATOM 661 O O . LYS A 1 83 ? -23.894 6.750 17.029 1.00 89.00 83 LYS A O 1
ATOM 666 N N . PHE A 1 84 ? -22.256 5.664 15.946 1.00 87.44 84 PHE A N 1
ATOM 667 C CA . PHE A 1 84 ? -21.658 6.843 15.323 1.00 87.44 84 PHE A CA 1
ATOM 668 C C . PHE A 1 84 ? -21.543 6.642 13.809 1.00 87.44 84 PHE A C 1
ATOM 670 O O . PHE A 1 84 ? -21.414 5.505 13.355 1.00 87.44 84 PHE A O 1
ATOM 677 N N . PRO A 1 85 ? -21.571 7.722 13.013 1.00 90.31 85 PRO A N 1
ATOM 678 C CA . PRO A 1 85 ? -21.232 7.636 11.602 1.00 90.31 85 PRO A CA 1
ATOM 679 C C . PRO A 1 85 ? -19.860 6.989 11.417 1.00 90.31 85 PRO A C 1
ATOM 681 O O . PRO A 1 85 ? -18.946 7.208 12.215 1.00 90.31 85 PRO A O 1
ATOM 684 N N . GLN A 1 86 ? -19.727 6.197 10.358 1.00 93.31 86 GLN A N 1
ATOM 685 C CA . GLN A 1 86 ? -18.439 5.646 9.975 1.00 93.31 86 GLN A CA 1
ATOM 686 C C . GLN A 1 86 ? -17.490 6.797 9.632 1.00 93.31 86 GLN A C 1
ATOM 688 O O . GLN A 1 86 ? -17.783 7.607 8.751 1.00 93.31 86 GLN A O 1
ATOM 693 N N . THR A 1 87 ? -16.349 6.846 10.311 1.00 94.06 87 THR A N 1
ATOM 694 C CA . THR A 1 87 ? -15.326 7.864 10.071 1.00 94.06 87 THR A CA 1
ATOM 695 C C . THR A 1 87 ? -14.116 7.195 9.462 1.00 94.06 87 THR A C 1
ATOM 697 O O . THR A 1 87 ? -13.517 6.314 10.076 1.00 94.06 87 THR A O 1
ATOM 700 N N . ARG A 1 88 ? -13.738 7.647 8.269 1.00 93.75 88 ARG A N 1
ATOM 701 C CA . ARG A 1 88 ? -12.540 7.186 7.580 1.00 93.75 88 ARG A CA 1
ATOM 702 C C . ARG A 1 88 ? -11.577 8.342 7.382 1.00 93.75 88 ARG A C 1
ATOM 704 O O . ARG A 1 88 ? -11.959 9.383 6.853 1.00 93.75 88 ARG A O 1
ATOM 711 N N . ILE A 1 89 ? -10.331 8.140 7.789 1.00 94.25 89 ILE A N 1
ATOM 712 C CA . ILE A 1 89 ? -9.238 9.085 7.584 1.00 94.25 89 ILE A CA 1
ATOM 713 C C . ILE A 1 89 ? -8.217 8.401 6.691 1.00 94.25 89 ILE A C 1
ATOM 715 O O . ILE A 1 89 ? -7.696 7.344 7.035 1.00 94.25 89 ILE A O 1
ATOM 719 N N . MET A 1 90 ? -7.941 9.013 5.543 1.00 94.50 90 MET A N 1
ATOM 720 C CA . MET A 1 90 ? -7.036 8.473 4.536 1.00 94.50 90 MET A CA 1
ATOM 721 C C . MET A 1 90 ? -5.898 9.460 4.313 1.00 94.50 90 MET A C 1
ATOM 723 O O . MET A 1 90 ? -6.134 10.649 4.100 1.00 94.50 90 MET A O 1
ATOM 727 N N . TYR A 1 91 ? -4.670 8.959 4.337 1.00 94.19 91 TYR A N 1
ATOM 728 C CA . TYR A 1 91 ? -3.475 9.724 4.021 1.00 94.19 91 TYR A CA 1
ATOM 729 C C . TYR A 1 91 ? -2.681 9.001 2.940 1.00 94.19 91 TYR A C 1
ATOM 731 O O . TYR A 1 91 ? -2.406 7.808 3.069 1.00 94.19 91 TYR A O 1
ATOM 739 N N . TYR A 1 92 ? -2.305 9.729 1.890 1.00 91.56 92 TYR A N 1
ATOM 740 C CA . TYR A 1 92 ? -1.515 9.211 0.779 1.00 91.56 92 TYR A CA 1
ATOM 741 C C . TYR A 1 92 ? -0.370 10.160 0.456 1.00 91.56 92 TYR A C 1
ATOM 743 O O . TYR A 1 92 ? -0.558 11.374 0.402 1.00 91.56 92 TYR A O 1
ATOM 751 N N . VAL A 1 93 ? 0.798 9.587 0.192 1.00 92.62 93 VAL A N 1
ATOM 752 C CA . VAL A 1 93 ? 1.975 10.295 -0.307 1.00 92.62 93 VAL A CA 1
ATOM 753 C C . VAL A 1 93 ? 2.525 9.548 -1.515 1.00 92.62 93 VAL A C 1
ATOM 755 O O . VAL A 1 93 ? 2.572 8.320 -1.523 1.00 92.62 93 VAL A O 1
ATOM 758 N N . SER A 1 94 ? 2.897 10.290 -2.554 1.00 88.50 94 SER A N 1
ATOM 759 C CA . SER A 1 94 ? 3.530 9.761 -3.767 1.00 88.50 94 SER A CA 1
ATOM 760 C C . SER A 1 94 ? 4.890 10.428 -3.930 1.00 88.50 94 SER A C 1
ATOM 762 O O . SER A 1 94 ? 4.981 11.646 -3.771 1.00 88.50 94 SER A O 1
ATOM 764 N N . ILE A 1 95 ? 5.922 9.627 -4.186 1.00 78.00 95 ILE A N 1
ATOM 765 C CA . ILE A 1 95 ? 7.332 10.022 -4.303 1.00 78.00 95 ILE A CA 1
ATOM 766 C C . ILE A 1 95 ? 7.882 9.492 -5.621 1.00 78.00 95 ILE A C 1
ATOM 768 O O . ILE A 1 95 ? 7.614 8.306 -5.927 1.00 78.00 95 ILE A O 1
#